Protein AF-R9KLY3-F1 (afdb_monomer_lite)

Sequence (67 aa):
MKRGLSPWSKQCKVQMLVLEKSLDQLSKETGFSKSYLSSIINGRIIVPEETVKVISNALDVDMALIG

pLDDT: mean 92.65, std 11.1, range [44.81, 98.44]

Foldseek 3Di:
DPPAQFQQLVLLVVLCVVVVNDLVNLCVQLVHDSVVVVCVSRVVDDDDPVSSVSSCVVSVHDPVRVD

Secondary structure (DSSP, 8-state):
---PPPHHHHHHHHHHHHTT--HHHHHHHH---HHHHHHHHTTSS---HHHHHHHHHHHT--GGGG-

Radius of gyration: 10.84 Å; chains: 1; bounding box: 25×22×27 Å

Structure (mmCIF, N/CA/C/O backbone):
data_AF-R9KLY3-F1
#
_entry.id   AF-R9KLY3-F1
#
loop_
_atom_site.group_PDB
_atom_site.id
_atom_site.type_symbol
_atom_site.label_atom_id
_atom_site.label_alt_id
_atom_site.label_comp_id
_atom_site.label_asym_id
_atom_site.label_entity_id
_atom_site.label_seq_id
_atom_site.pdbx_PDB_ins_code
_atom_site.Cartn_x
_atom_site.Cartn_y
_atom_site.Cartn_z
_atom_site.occupancy
_atom_site.B_iso_or_equiv
_atom_site.auth_seq_id
_atom_site.auth_comp_id
_atom_site.auth_asym_id
_atom_site.auth_atom_id
_atom_site.pdbx_PDB_model_num
ATOM 1 N N . MET A 1 1 ? 10.999 15.837 -15.300 1.00 44.81 1 MET A N 1
ATOM 2 C CA . MET A 1 1 ? 10.549 14.470 -15.652 1.00 44.81 1 MET A CA 1
ATOM 3 C C . MET A 1 1 ? 9.285 14.147 -14.868 1.00 44.81 1 MET A C 1
ATOM 5 O O . MET A 1 1 ? 9.329 14.208 -13.646 1.00 44.81 1 MET A O 1
ATOM 9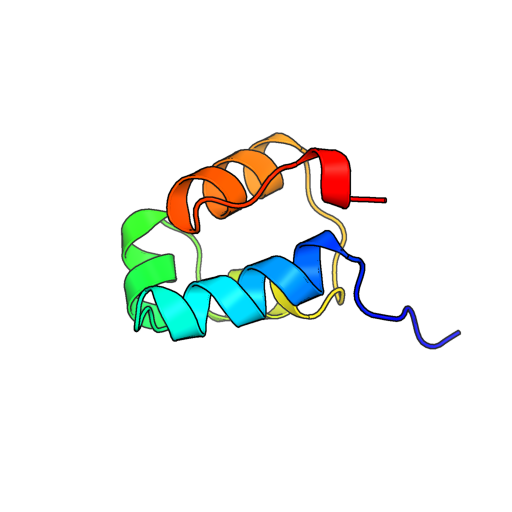 N N . LYS A 1 2 ? 8.160 13.833 -15.529 1.00 46.75 2 LYS A N 1
ATOM 10 C CA . LYS A 1 2 ? 7.018 13.209 -14.841 1.00 46.75 2 LYS A CA 1
ATOM 11 C C . LYS A 1 2 ? 7.456 11.793 -14.469 1.00 46.75 2 LYS A C 1
ATOM 13 O O . LYS A 1 2 ? 7.578 10.958 -15.359 1.00 46.75 2 LYS A O 1
ATOM 18 N N . ARG A 1 3 ? 7.742 11.534 -13.191 1.00 60.16 3 ARG A N 1
ATOM 19 C CA . ARG A 1 3 ? 7.872 10.154 -12.711 1.00 60.16 3 ARG A CA 1
ATOM 20 C C . ARG A 1 3 ? 6.502 9.506 -12.893 1.00 60.16 3 ARG A C 1
ATOM 22 O O . ARG A 1 3 ? 5.530 9.935 -12.276 1.00 60.16 3 ARG A O 1
ATOM 29 N N . GLY A 1 4 ? 6.403 8.580 -13.842 1.00 70.50 4 GLY A N 1
ATOM 30 C CA . GLY A 1 4 ? 5.211 7.756 -13.991 1.00 70.50 4 GLY A CA 1
ATOM 31 C C . GLY A 1 4 ? 4.999 6.927 -12.726 1.00 70.50 4 GLY A C 1
ATOM 32 O O . GLY A 1 4 ? 5.939 6.701 -11.967 1.00 70.50 4 GLY A O 1
ATOM 33 N N . LEU A 1 5 ? 3.766 6.483 -12.489 1.00 83.25 5 LEU A N 1
ATOM 34 C CA . LEU A 1 5 ? 3.499 5.530 -11.412 1.00 83.25 5 LEU A CA 1
ATOM 35 C C . LEU A 1 5 ? 4.281 4.240 -11.686 1.00 83.25 5 LEU A C 1
ATOM 37 O O . LEU A 1 5 ? 4.181 3.709 -12.800 1.00 83.25 5 LEU A O 1
ATOM 41 N N . SER A 1 6 ? 5.006 3.739 -10.681 1.00 90.56 6 SER A N 1
ATOM 42 C CA . SER A 1 6 ? 5.612 2.409 -10.746 1.00 90.56 6 SER A CA 1
ATOM 43 C C . SER A 1 6 ? 4.522 1.338 -10.903 1.00 90.56 6 SER A C 1
ATOM 45 O O . SER A 1 6 ? 3.346 1.601 -10.599 1.00 90.56 6 SER A O 1
ATOM 47 N N . PRO A 1 7 ? 4.864 0.132 -11.387 1.00 94.31 7 PRO A N 1
ATOM 48 C CA . PRO A 1 7 ? 3.927 -0.987 -11.411 1.00 94.31 7 PRO A CA 1
ATOM 49 C C . PRO A 1 7 ? 3.290 -1.233 -10.034 1.00 94.31 7 PRO A C 1
ATOM 51 O O . PRO A 1 7 ? 2.068 -1.354 -9.952 1.00 94.31 7 PRO A O 1
ATOM 54 N N . TRP A 1 8 ? 4.076 -1.161 -8.954 1.00 95.50 8 TRP A N 1
ATOM 55 C 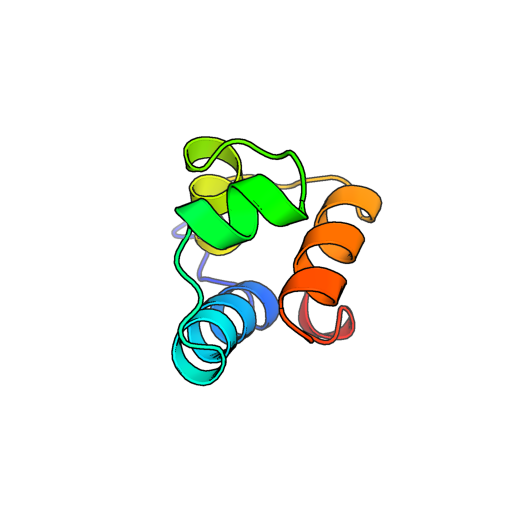CA . TRP A 1 8 ? 3.590 -1.274 -7.575 1.00 95.50 8 TRP A CA 1
ATOM 56 C C . TRP A 1 8 ? 2.537 -0.214 -7.235 1.00 95.50 8 TRP A C 1
ATOM 58 O O . TRP A 1 8 ? 1.441 -0.548 -6.792 1.00 95.50 8 TRP A O 1
ATOM 68 N N . SER A 1 9 ? 2.797 1.064 -7.538 1.00 95.25 9 SER A N 1
ATOM 69 C CA . SER A 1 9 ? 1.837 2.149 -7.290 1.00 95.25 9 SER A CA 1
ATOM 70 C C . SER A 1 9 ? 0.516 1.962 -8.045 1.00 95.25 9 SER A C 1
ATOM 72 O O . SER A 1 9 ? -0.550 2.305 -7.530 1.00 95.25 9 SER A O 1
ATOM 74 N N . LYS A 1 10 ? 0.562 1.428 -9.273 1.00 95.50 10 LYS A N 1
ATOM 75 C CA . LYS A 1 10 ? -0.650 1.096 -10.040 1.00 95.50 10 LYS A CA 1
ATOM 76 C C . LYS A 1 10 ? -1.402 -0.064 -9.394 1.00 95.50 10 LYS A C 1
ATOM 78 O O . LYS A 1 10 ? -2.615 0.041 -9.224 1.00 95.50 10 LYS A O 1
ATOM 83 N N . GLN A 1 11 ? -0.691 -1.113 -8.987 1.00 97.31 11 GLN A N 1
ATOM 84 C CA . GLN A 1 11 ? -1.292 -2.284 -8.356 1.00 97.31 11 GLN A CA 1
ATOM 85 C C . GLN A 1 11 ? -1.933 -1.945 -7.007 1.00 97.31 11 GLN A C 1
ATOM 87 O O . GLN A 1 11 ? -3.048 -2.386 -6.750 1.00 97.31 11 GLN A O 1
ATOM 92 N N . CYS A 1 12 ? -1.320 -1.077 -6.194 1.00 97.25 12 CYS A N 1
ATOM 93 C CA . CYS A 1 12 ? -1.948 -0.573 -4.970 1.00 97.25 12 CYS A CA 1
ATOM 94 C C . CYS A 1 12 ? -3.309 0.071 -5.251 1.00 97.25 12 CYS A C 1
ATOM 96 O O . CYS A 1 12 ? -4.271 -0.200 -4.543 1.00 97.25 12 CYS A O 1
ATOM 98 N N . LYS A 1 13 ? -3.419 0.897 -6.300 1.00 96.81 13 LYS A N 1
ATOM 99 C CA . LYS A 1 13 ? -4.699 1.525 -6.666 1.00 96.81 13 LYS A CA 1
ATOM 100 C C . LYS A 1 13 ? -5.741 0.502 -7.104 1.00 96.81 13 LYS A C 1
ATOM 102 O O . LYS A 1 13 ? -6.902 0.653 -6.743 1.00 96.81 13 LYS A O 1
ATOM 107 N N . VAL A 1 14 ? -5.333 -0.519 -7.858 1.00 97.44 14 VAL A N 1
ATOM 108 C CA . VAL A 1 14 ? -6.219 -1.625 -8.249 1.00 97.44 14 VAL A CA 1
ATOM 109 C C . VAL A 1 14 ? -6.705 -2.370 -7.009 1.00 97.44 14 VAL A C 1
ATOM 111 O O . VAL A 1 14 ? -7.910 -2.530 -6.845 1.00 97.44 14 VAL A O 1
ATOM 114 N N . GLN A 1 15 ? -5.808 -2.740 -6.094 1.00 97.94 15 GLN A N 1
ATOM 115 C CA . GLN A 1 15 ? -6.188 -3.487 -4.895 1.00 97.94 15 GLN A CA 1
ATOM 116 C C . GLN A 1 15 ? -7.045 -2.681 -3.924 1.00 97.94 15 GLN A C 1
ATOM 118 O O . GLN A 1 15 ? -7.949 -3.231 -3.309 1.00 97.94 15 GLN A O 1
ATOM 123 N N . MET A 1 16 ? -6.851 -1.364 -3.830 1.00 97.81 16 MET A N 1
ATOM 124 C CA . MET A 1 16 ? -7.776 -0.511 -3.078 1.00 97.81 16 MET A CA 1
ATOM 125 C C . MET A 1 16 ? -9.210 -0.582 -3.624 1.00 97.81 16 MET A C 1
ATOM 127 O O . MET A 1 16 ? -10.151 -0.522 -2.842 1.00 97.81 16 MET A O 1
ATOM 131 N N . LEU A 1 17 ? -9.390 -0.733 -4.940 1.00 97.81 17 LEU A N 1
ATOM 132 C CA . LEU A 1 17 ? -10.715 -0.914 -5.540 1.00 97.81 17 LEU A CA 1
ATOM 133 C C . LEU A 1 17 ? -11.245 -2.337 -5.329 1.00 97.81 17 LEU A C 1
ATOM 135 O O . LEU A 1 17 ? -12.392 -2.490 -4.928 1.00 97.81 17 LEU A O 1
ATOM 139 N N . VAL A 1 18 ? -10.417 -3.361 -5.559 1.00 98.06 18 VAL A N 1
ATOM 140 C CA . VAL A 1 18 ? -10.795 -4.780 -5.397 1.00 98.06 18 VAL A CA 1
ATOM 141 C C . VAL A 1 18 ? -11.196 -5.100 -3.956 1.00 98.06 18 VAL A C 1
ATOM 143 O O . VAL A 1 18 ? -12.155 -5.830 -3.734 1.00 98.06 18 VAL A O 1
ATOM 146 N N . LEU A 1 19 ? -10.487 -4.533 -2.980 1.00 96.81 19 LEU A N 1
ATOM 147 C CA . LEU A 1 19 ? -10.752 -4.717 -1.551 1.00 96.81 19 LEU A CA 1
ATOM 148 C C . LEU A 1 19 ? -11.805 -3.739 -1.000 1.00 96.81 19 LEU A C 1
ATOM 150 O O . LEU A 1 19 ? -12.013 -3.715 0.211 1.00 96.81 19 LEU A O 1
ATOM 154 N N . GLU A 1 20 ? -12.387 -2.876 -1.845 1.00 97.44 20 GLU A N 1
ATOM 155 C CA . GLU A 1 20 ? -13.253 -1.752 -1.442 1.00 97.44 20 GLU A CA 1
ATOM 156 C C . GLU A 1 20 ? -12.653 -0.916 -0.291 1.00 97.44 20 GLU A C 1
ATOM 158 O O . GLU A 1 20 ? -13.341 -0.415 0.603 1.00 97.44 20 GLU A O 1
ATOM 163 N N . LYS A 1 21 ? -11.323 -0.767 -0.305 1.00 97.06 21 LYS A N 1
ATOM 164 C CA . LYS A 1 21 ? -10.541 -0.168 0.774 1.00 97.06 21 LYS A CA 1
ATOM 165 C C . LYS A 1 21 ? -10.235 1.293 0.475 1.00 97.06 21 LYS A C 1
ATOM 167 O O . LYS A 1 21 ? -9.467 1.641 -0.423 1.00 97.06 21 LYS A O 1
ATOM 172 N N . SER A 1 22 ? -10.794 2.177 1.290 1.00 97.69 22 SER A N 1
ATOM 173 C CA . SER A 1 22 ? -10.507 3.611 1.258 1.00 97.69 22 SER A CA 1
ATOM 174 C C . SER A 1 22 ? -9.134 3.948 1.857 1.00 97.69 22 SER A C 1
ATOM 176 O O . SER A 1 22 ? -8.581 3.208 2.671 1.00 97.69 22 SER A O 1
ATOM 178 N N . LEU A 1 23 ? -8.607 5.138 1.535 1.00 97.06 23 LEU A N 1
ATOM 179 C CA . LEU A 1 23 ? -7.404 5.671 2.197 1.00 97.06 23 LEU A CA 1
ATOM 180 C C . LEU A 1 23 ? -7.580 5.821 3.717 1.00 97.06 23 LEU A C 1
ATOM 182 O O . LEU A 1 23 ? -6.589 5.806 4.438 1.00 97.06 23 LEU A O 1
ATOM 186 N N . ASP A 1 24 ? -8.811 5.994 4.209 1.00 98.06 24 ASP A N 1
ATOM 187 C CA . ASP A 1 24 ? -9.092 6.064 5.647 1.00 98.06 24 ASP A CA 1
ATOM 188 C C . ASP A 1 24 ? -8.919 4.714 6.338 1.00 98.06 24 ASP A C 1
ATOM 190 O O . ASP A 1 24 ? -8.255 4.639 7.368 1.00 98.06 24 ASP A O 1
ATOM 194 N N . GLN A 1 25 ? -9.459 3.650 5.745 1.00 98.19 25 GLN A N 1
ATOM 195 C CA . GLN A 1 25 ? -9.276 2.291 6.252 1.00 98.19 25 GLN A CA 1
ATOM 196 C C . GLN A 1 25 ? -7.806 1.882 6.189 1.00 98.19 25 GLN A C 1
ATOM 198 O O . GLN A 1 25 ? -7.258 1.443 7.194 1.00 98.19 25 GLN A O 1
ATOM 203 N N . LEU A 1 26 ? -7.135 2.138 5.060 1.00 97.94 26 LEU A N 1
ATOM 204 C CA . LEU A 1 26 ? -5.707 1.853 4.925 1.00 97.94 26 LEU A CA 1
ATOM 205 C C . LEU A 1 26 ? -4.874 2.615 5.968 1.00 97.94 26 LEU A C 1
ATOM 207 O O . LEU A 1 26 ? -3.973 2.048 6.571 1.00 97.94 26 LEU A O 1
ATOM 211 N N . SER A 1 27 ? -5.214 3.879 6.235 1.00 98.44 27 SER A N 1
ATOM 212 C CA . SER A 1 27 ? -4.572 4.695 7.274 1.00 98.44 27 SER A CA 1
ATOM 213 C C . SER A 1 27 ? -4.708 4.084 8.670 1.00 98.44 27 SER A C 1
ATOM 215 O O . SER A 1 27 ? -3.729 4.044 9.414 1.00 98.44 27 SER A O 1
ATOM 217 N N . LYS A 1 28 ? -5.895 3.571 9.012 1.00 98.12 28 LYS A N 1
ATOM 218 C CA . LYS A 1 28 ? -6.147 2.893 10.291 1.00 98.12 28 LYS A CA 1
ATOM 219 C C . LYS A 1 28 ? -5.381 1.576 10.412 1.00 98.12 28 LYS A C 1
ATOM 221 O O . LYS A 1 28 ? -4.861 1.291 11.483 1.00 98.12 28 LYS A O 1
ATOM 226 N N . GLU A 1 29 ? -5.290 0.803 9.334 1.00 97.56 29 GLU A N 1
ATOM 227 C CA . GLU A 1 29 ? -4.595 -0.490 9.326 1.00 97.56 29 GLU A CA 1
ATOM 228 C C . GLU A 1 29 ? -3.071 -0.352 9.400 1.00 97.56 29 GLU A C 1
ATOM 230 O O . GLU A 1 29 ? -2.419 -1.112 10.110 1.00 97.56 29 GLU A O 1
ATOM 235 N N . THR A 1 30 ? -2.488 0.616 8.686 1.00 97.56 30 THR A N 1
ATOM 236 C CA . THR A 1 30 ? -1.027 0.777 8.633 1.00 97.56 30 THR A CA 1
ATOM 237 C C . THR A 1 30 ? -0.481 1.734 9.693 1.00 97.56 30 THR A C 1
ATOM 239 O O . THR A 1 30 ? 0.733 1.864 9.821 1.00 97.56 30 THR A O 1
ATOM 242 N N . GLY A 1 31 ? -1.344 2.484 10.387 1.00 97.94 31 GLY A N 1
ATOM 243 C CA . GLY A 1 31 ? -0.943 3.559 11.302 1.00 97.94 31 GLY A CA 1
ATOM 244 C C . GLY A 1 31 ? -0.356 4.798 10.609 1.00 97.94 31 GLY A C 1
ATOM 245 O O . GLY A 1 31 ? 0.137 5.710 11.272 1.00 97.94 31 GLY A O 1
ATOM 246 N N . PHE A 1 32 ? -0.404 4.864 9.275 1.00 98.25 32 PHE A N 1
ATOM 247 C CA . PHE A 1 32 ? 0.112 5.994 8.500 1.00 98.25 32 PHE A CA 1
ATOM 248 C C . PHE A 1 32 ? -0.977 7.022 8.229 1.00 98.25 32 PHE A C 1
ATOM 250 O O . PHE A 1 32 ? -2.146 6.679 8.099 1.00 98.25 32 PHE A O 1
ATOM 2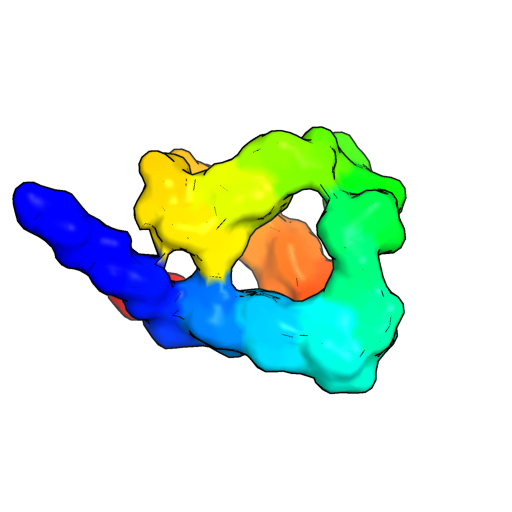57 N N . SER A 1 33 ? -0.611 8.293 8.058 1.00 98.25 33 SER A N 1
ATOM 258 C CA . SER A 1 33 ? -1.586 9.314 7.668 1.00 98.25 33 SER A CA 1
ATOM 259 C C . SER A 1 33 ? -2.051 9.135 6.216 1.00 98.25 33 SER A C 1
ATOM 261 O O . SER A 1 33 ? -1.294 8.712 5.337 1.00 98.25 33 SER A O 1
ATOM 263 N N . LYS A 1 34 ? -3.296 9.534 5.921 1.00 97.88 34 LYS A N 1
ATOM 264 C CA . LYS A 1 34 ? -3.855 9.488 4.554 1.00 97.88 34 LYS A CA 1
ATOM 265 C C . LYS A 1 34 ? -3.016 10.273 3.542 1.00 97.88 34 LYS A C 1
ATOM 267 O O . LYS A 1 34 ? -2.883 9.857 2.393 1.00 97.88 34 LYS A O 1
ATOM 272 N N . SER A 1 35 ? -2.467 11.420 3.949 1.00 97.75 35 SER A N 1
ATOM 273 C CA . SER A 1 35 ? -1.633 12.266 3.087 1.00 97.75 35 SER A CA 1
ATOM 274 C C . SER A 1 35 ? -0.298 11.599 2.761 1.00 97.75 35 SER A C 1
ATOM 276 O O . SER A 1 35 ? 0.157 11.677 1.616 1.00 97.75 35 SER A O 1
ATOM 278 N N . TYR A 1 36 ? 0.290 10.893 3.729 1.00 97.69 36 TYR A N 1
ATOM 279 C CA . TYR A 1 36 ? 1.503 10.108 3.528 1.00 97.69 36 TYR A CA 1
ATOM 280 C C . TYR A 1 36 ? 1.244 8.945 2.565 1.00 97.69 36 TYR A C 1
ATOM 282 O O . TYR A 1 36 ? 1.879 8.878 1.514 1.00 97.69 36 TYR A O 1
ATOM 290 N N . LEU A 1 37 ? 0.216 8.129 2.826 1.00 98.00 37 LEU A N 1
ATOM 291 C CA . LEU A 1 37 ? -0.210 7.035 1.941 1.00 98.00 37 LEU A CA 1
ATOM 292 C C . LEU A 1 37 ? -0.506 7.516 0.513 1.00 98.00 37 LEU A C 1
ATOM 294 O O . LEU A 1 37 ? -0.018 6.940 -0.458 1.00 98.00 37 LEU A O 1
ATOM 298 N N . SER A 1 38 ? -1.246 8.619 0.367 1.00 97.06 38 SER A N 1
ATOM 299 C CA . SER A 1 38 ? -1.538 9.222 -0.939 1.00 97.06 38 SER A CA 1
ATOM 300 C C . SER A 1 38 ? -0.271 9.663 -1.667 1.00 97.06 38 SER A C 1
ATOM 302 O O . SER A 1 38 ? -0.175 9.510 -2.884 1.00 97.06 38 SER A O 1
ATOM 304 N N . SER A 1 39 ? 0.716 10.207 -0.955 1.00 96.38 39 SER A N 1
ATOM 305 C CA . SER A 1 39 ? 1.982 10.630 -1.558 1.00 96.38 39 SER A CA 1
ATOM 306 C C . SER A 1 39 ? 2.804 9.438 -2.052 1.00 96.38 39 SER A C 1
ATOM 308 O O . SER A 1 39 ? 3.382 9.523 -3.133 1.00 96.38 39 SER A O 1
ATOM 310 N N . ILE A 1 40 ? 2.784 8.319 -1.324 1.00 95.44 40 ILE A N 1
ATOM 311 C CA . ILE A 1 40 ? 3.471 7.073 -1.695 1.00 95.44 40 ILE A CA 1
ATOM 312 C C . ILE A 1 40 ? 2.790 6.405 -2.895 1.00 95.44 40 ILE A C 1
ATOM 314 O O . ILE A 1 40 ? 3.420 6.192 -3.927 1.00 95.44 40 ILE A O 1
ATOM 318 N N . ILE A 1 41 ? 1.482 6.137 -2.807 1.00 95.50 41 ILE A N 1
ATOM 319 C CA . ILE A 1 41 ? 0.715 5.420 -3.846 1.00 95.50 41 ILE A CA 1
ATOM 320 C C . ILE A 1 41 ? 0.649 6.222 -5.155 1.00 95.50 41 ILE A C 1
ATOM 322 O O . ILE A 1 41 ? 0.503 5.658 -6.237 1.00 95.50 41 ILE A O 1
ATOM 326 N N . ASN A 1 42 ? 0.776 7.550 -5.092 1.00 94.12 42 ASN A N 1
ATOM 327 C CA . ASN A 1 42 ? 0.869 8.398 -6.282 1.00 94.12 42 ASN A CA 1
ATOM 328 C C . ASN A 1 42 ? 2.313 8.650 -6.756 1.00 94.12 42 ASN A C 1
ATOM 330 O O . ASN A 1 42 ? 2.508 9.507 -7.617 1.00 94.12 42 ASN A O 1
ATOM 334 N N . GLY A 1 43 ? 3.310 7.948 -6.208 1.00 90.94 43 GLY A N 1
ATOM 335 C CA . GLY A 1 43 ? 4.711 8.038 -6.630 1.00 90.94 43 GLY A CA 1
ATOM 336 C C . GLY A 1 43 ? 5.356 9.411 -6.408 1.00 90.94 43 GLY A C 1
ATOM 337 O O . GLY A 1 43 ? 6.291 9.774 -7.121 1.00 90.94 43 GLY A O 1
ATOM 338 N N . ARG A 1 44 ? 4.845 10.213 -5.462 1.00 91.94 44 ARG A N 1
ATOM 339 C CA . ARG A 1 44 ? 5.350 11.571 -5.181 1.00 91.94 44 ARG A CA 1
ATOM 340 C C . ARG A 1 44 ? 6.570 11.571 -4.266 1.00 91.94 44 ARG A C 1
ATOM 342 O O . ARG A 1 44 ? 7.345 12.520 -4.306 1.00 91.94 44 ARG A O 1
ATOM 349 N N . ILE A 1 45 ? 6.726 10.531 -3.450 1.00 91.81 45 ILE A N 1
ATOM 350 C CA . ILE A 1 45 ? 7.836 10.379 -2.508 1.00 91.81 45 ILE A CA 1
ATOM 351 C C . ILE A 1 45 ? 8.413 8.966 -2.587 1.00 91.81 45 ILE A C 1
ATOM 353 O O . ILE A 1 45 ? 7.699 8.019 -2.906 1.00 91.81 45 ILE A O 1
ATOM 357 N N . ILE A 1 46 ? 9.706 8.846 -2.291 1.00 89.44 46 ILE A N 1
ATOM 358 C CA . ILE A 1 46 ? 10.393 7.565 -2.087 1.00 89.44 46 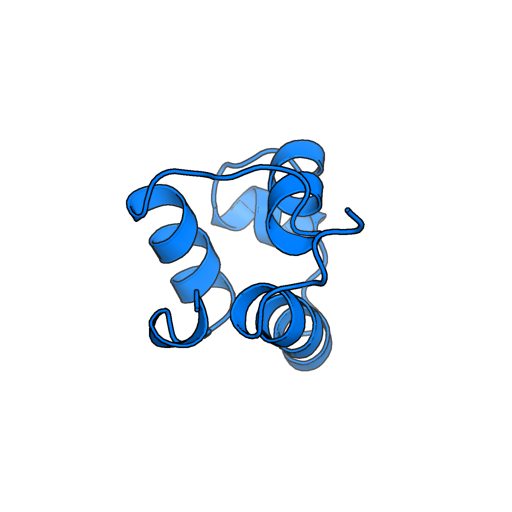ILE A CA 1
ATOM 359 C C . ILE A 1 46 ? 10.397 7.298 -0.583 1.00 89.44 46 ILE A C 1
ATOM 361 O O . ILE A 1 46 ? 10.594 8.225 0.204 1.00 89.44 46 ILE A O 1
ATOM 365 N N . VAL A 1 47 ? 10.160 6.052 -0.188 1.00 93.38 47 VAL A N 1
ATOM 366 C CA . VAL A 1 47 ? 10.086 5.636 1.216 1.00 93.38 47 VAL A CA 1
ATOM 367 C C . VAL A 1 47 ? 10.951 4.399 1.457 1.00 93.38 47 VAL A C 1
ATOM 369 O O . VAL A 1 47 ? 11.288 3.712 0.491 1.00 93.38 47 VAL A O 1
ATOM 372 N N . PRO A 1 48 ? 11.326 4.112 2.716 1.00 95.31 48 PRO A N 1
ATOM 373 C CA . PRO A 1 48 ? 12.041 2.887 3.060 1.00 95.31 48 PRO A CA 1
ATOM 374 C C . PRO A 1 48 ? 11.261 1.628 2.666 1.00 95.31 48 PRO A C 1
ATOM 376 O O . PRO A 1 48 ? 10.029 1.632 2.649 1.00 95.31 48 PRO A O 1
ATOM 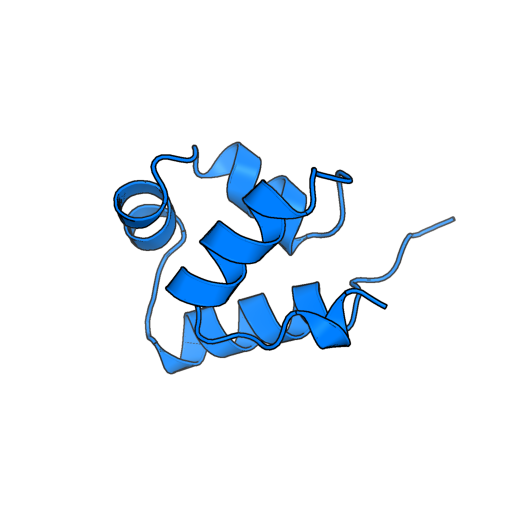379 N N . GLU A 1 49 ? 11.983 0.535 2.422 1.00 94.38 49 GLU A N 1
ATOM 380 C CA . GLU A 1 49 ? 11.404 -0.771 2.077 1.00 94.38 49 GLU A CA 1
ATOM 381 C C . GLU A 1 49 ? 10.397 -1.260 3.131 1.00 94.38 49 GLU A C 1
ATOM 383 O O . GLU A 1 49 ? 9.334 -1.761 2.777 1.00 94.38 49 GLU A O 1
ATOM 388 N N . GLU A 1 50 ? 10.666 -1.016 4.418 1.00 96.56 50 GLU A N 1
ATOM 389 C CA . GLU A 1 50 ? 9.753 -1.316 5.531 1.00 96.56 50 GLU A CA 1
ATOM 390 C C . GLU A 1 50 ? 8.362 -0.688 5.319 1.00 96.56 50 GLU A C 1
ATOM 392 O O . GLU A 1 50 ? 7.336 -1.356 5.448 1.00 96.56 50 GLU A O 1
ATOM 397 N N . THR A 1 51 ? 8.314 0.586 4.914 1.00 96.94 51 THR A N 1
ATOM 398 C CA . THR A 1 51 ? 7.059 1.292 4.627 1.00 96.94 51 THR A CA 1
ATOM 399 C C . THR A 1 51 ? 6.337 0.658 3.444 1.00 96.94 51 THR A C 1
ATOM 401 O O . THR A 1 51 ? 5.114 0.494 3.479 1.00 96.94 51 THR A O 1
ATOM 404 N N . VAL A 1 52 ? 7.080 0.282 2.398 1.00 96.31 52 VAL A N 1
ATOM 405 C CA . VAL A 1 52 ? 6.502 -0.392 1.232 1.00 96.31 52 VAL A CA 1
ATOM 406 C C . VAL A 1 52 ? 5.922 -1.745 1.623 1.00 96.31 52 VAL A C 1
ATOM 408 O O . VAL A 1 52 ? 4.803 -2.057 1.220 1.00 96.31 52 VAL A O 1
ATOM 411 N N . LYS A 1 53 ? 6.624 -2.509 2.460 1.00 97.25 53 LYS A N 1
ATOM 412 C CA . LYS A 1 53 ? 6.182 -3.810 2.968 1.00 97.25 53 LYS A CA 1
ATOM 413 C C . LYS A 1 53 ? 4.891 -3.710 3.767 1.00 97.25 53 LYS A C 1
ATOM 415 O O . LYS A 1 53 ? 3.973 -4.486 3.524 1.00 97.25 53 LYS A O 1
ATOM 420 N N . VAL A 1 54 ? 4.778 -2.729 4.662 1.00 98.25 54 VAL A N 1
ATOM 421 C CA . VAL A 1 54 ? 3.550 -2.505 5.445 1.00 98.25 54 VAL A CA 1
ATOM 422 C C . VAL A 1 54 ? 2.353 -2.231 4.528 1.00 98.25 54 VAL A C 1
ATOM 424 O O . VAL A 1 54 ? 1.302 -2.849 4.687 1.00 98.25 54 VAL A O 1
ATOM 427 N N . ILE A 1 55 ? 2.511 -1.349 3.535 1.00 97.75 55 ILE A N 1
ATOM 428 C CA . ILE A 1 55 ? 1.433 -1.020 2.586 1.00 97.75 55 ILE A CA 1
ATOM 429 C C . ILE A 1 55 ? 1.103 -2.219 1.689 1.00 97.75 55 ILE A C 1
ATOM 431 O O . ILE A 1 55 ? -0.067 -2.489 1.430 1.00 97.75 55 ILE A O 1
ATOM 435 N N . SER A 1 56 ? 2.127 -2.943 1.237 1.00 97.56 56 SER A N 1
ATOM 436 C CA . SER A 1 56 ? 1.991 -4.131 0.389 1.00 97.56 56 SER A CA 1
ATOM 437 C C . SER A 1 56 ? 1.213 -5.233 1.092 1.00 97.56 56 SER A C 1
ATOM 439 O O . SER A 1 56 ? 0.280 -5.773 0.512 1.00 97.56 56 SER A O 1
ATOM 441 N N . ASN A 1 57 ? 1.516 -5.492 2.365 1.00 97.88 57 ASN A N 1
ATOM 442 C CA . ASN A 1 57 ? 0.781 -6.459 3.177 1.00 97.88 57 ASN A CA 1
ATOM 443 C C . ASN A 1 57 ? -0.680 -6.035 3.388 1.00 97.88 57 ASN A C 1
ATOM 445 O O . ASN A 1 57 ? -1.578 -6.864 3.304 1.00 97.88 57 ASN A O 1
ATOM 449 N N . ALA A 1 58 ? -0.936 -4.745 3.632 1.00 97.88 58 ALA A N 1
ATOM 450 C CA . ALA A 1 58 ? -2.295 -4.238 3.838 1.00 97.88 58 ALA A CA 1
ATOM 451 C C . ALA A 1 58 ? -3.159 -4.257 2.560 1.00 97.88 58 ALA A C 1
ATOM 453 O O . ALA A 1 58 ? -4.390 -4.253 2.646 1.00 97.88 58 ALA A O 1
ATOM 454 N N . LEU A 1 59 ? -2.535 -4.251 1.378 1.00 97.69 59 LEU A N 1
ATOM 455 C CA . LEU A 1 59 ? -3.213 -4.249 0.078 1.00 97.69 59 LEU A CA 1
ATOM 456 C C . LEU A 1 59 ? -3.061 -5.558 -0.706 1.00 97.69 59 LEU A C 1
ATOM 458 O O . LEU A 1 59 ? -3.560 -5.621 -1.823 1.00 97.69 59 LEU A O 1
ATOM 462 N N . ASP A 1 60 ? -2.388 -6.569 -0.158 1.00 96.56 60 ASP A N 1
ATOM 463 C CA . ASP A 1 60 ? -2.048 -7.813 -0.861 1.00 96.56 60 ASP A CA 1
ATOM 464 C C . ASP A 1 60 ? -1.406 -7.547 -2.244 1.00 96.56 60 ASP A C 1
ATOM 466 O O . ASP A 1 60 ? -1.915 -7.911 -3.310 1.00 96.56 60 ASP A O 1
ATOM 470 N N . VAL A 1 61 ? -0.308 -6.782 -2.228 1.00 96.62 61 VAL A N 1
ATOM 471 C CA . VAL A 1 61 ? 0.465 -6.384 -3.416 1.00 96.62 61 VAL A CA 1
ATOM 472 C C . VAL A 1 61 ? 1.867 -6.976 -3.345 1.00 96.62 61 VAL A C 1
ATOM 474 O O . VAL A 1 61 ? 2.538 -6.868 -2.325 1.00 96.62 61 VAL A O 1
ATOM 477 N N . ASP A 1 62 ? 2.353 -7.528 -4.454 1.00 93.62 62 ASP A N 1
ATOM 478 C CA . ASP A 1 62 ? 3.725 -8.026 -4.551 1.00 93.62 62 ASP A CA 1
ATOM 479 C C . ASP A 1 62 ? 4.753 -6.874 -4.565 1.00 93.62 62 ASP A C 1
ATOM 481 O O . ASP A 1 62 ? 4.686 -5.956 -5.393 1.00 93.62 62 ASP A O 1
ATOM 485 N N . MET A 1 63 ? 5.737 -6.934 -3.662 1.00 89.12 63 MET A N 1
ATOM 486 C CA . MET A 1 63 ? 6.837 -5.967 -3.584 1.00 89.12 63 MET A CA 1
ATOM 487 C C . MET A 1 63 ? 7.802 -6.045 -4.774 1.00 89.1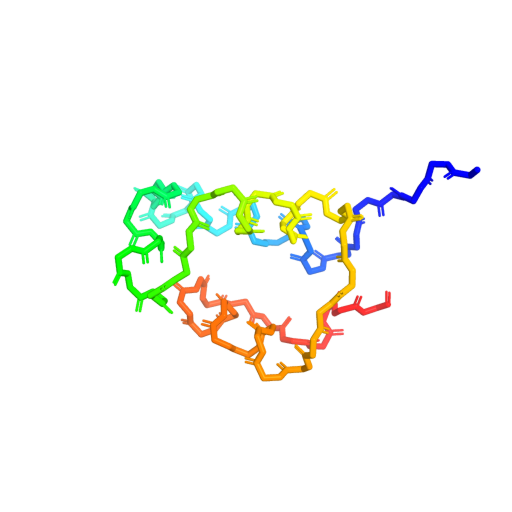2 63 MET A C 1
ATOM 489 O O . MET A 1 63 ? 8.477 -5.058 -5.064 1.00 89.12 63 MET A O 1
ATOM 493 N N . ALA A 1 64 ? 7.843 -7.152 -5.522 1.00 89.44 64 ALA A N 1
ATOM 494 C CA . ALA A 1 64 ? 8.651 -7.261 -6.740 1.00 89.44 64 ALA A CA 1
ATOM 495 C C . ALA A 1 64 ? 8.254 -6.227 -7.814 1.00 89.44 64 ALA A C 1
ATOM 497 O O . ALA A 1 64 ? 9.025 -5.933 -8.726 1.00 89.44 64 ALA A O 1
ATOM 498 N N . LEU A 1 65 ? 7.067 -5.625 -7.688 1.00 85.56 65 LEU A N 1
ATOM 499 C CA . LEU A 1 65 ? 6.553 -4.594 -8.587 1.00 85.56 65 LEU A CA 1
ATOM 500 C C . LEU A 1 65 ? 7.126 -3.190 -8.331 1.00 85.56 65 LEU A C 1
ATOM 502 O O . LEU A 1 65 ? 6.749 -2.255 -9.046 1.00 85.56 65 LEU A O 1
ATOM 506 N N . ILE A 1 66 ? 7.963 -3.000 -7.300 1.00 79.88 66 ILE A N 1
ATOM 507 C CA . ILE A 1 66 ? 8.492 -1.676 -6.921 1.00 79.88 66 ILE A CA 1
ATOM 508 C C . ILE A 1 66 ? 9.272 -1.027 -8.070 1.00 79.88 66 ILE A C 1
ATOM 510 O O . ILE A 1 66 ? 9.115 0.182 -8.227 1.00 79.88 66 ILE A O 1
ATOM 514 N N . GLY A 1 67 ? 9.977 -1.836 -8.878 1.00 62.31 67 GLY A N 1
ATOM 515 C CA . GLY A 1 67 ? 10.507 -1.508 -10.213 1.00 62.31 67 GLY A CA 1
ATOM 516 C C . GLY A 1 67 ? 11.284 -0.204 -10.330 1.00 62.31 67 GLY A C 1
ATOM 517 O O . GLY A 1 67 ? 10.630 0.842 -10.546 1.00 62.31 67 GLY A O 1
#